Protein AF-A0A450VJU2-F1 (afdb_monomer_lite)

Radius of gyration: 17.43 Å; chains: 1; bounding box: 32×42×38 Å

Structure (mmCIF, N/CA/C/O backbone):
data_AF-A0A450VJU2-F1
#
_entry.id   AF-A0A450VJU2-F1
#
loop_
_atom_site.group_PDB
_atom_site.id
_atom_site.type_symbol
_atom_site.label_atom_id
_atom_site.label_alt_id
_atom_site.label_comp_id
_atom_site.label_asym_id
_atom_site.label_entity_id
_atom_site.label_seq_id
_atom_site.pdbx_PDB_ins_code
_atom_site.Cartn_x
_atom_site.Cartn_y
_atom_site.Cartn_z
_atom_site.occupancy
_atom_site.B_iso_or_equiv
_atom_site.auth_seq_id
_atom_site.auth_comp_id
_atom_site.auth_asym_id
_atom_site.auth_atom_id
_atom_site.pdbx_PDB_model_num
ATOM 1 N N . MET A 1 1 ? 7.349 19.548 -2.531 1.00 88.38 1 MET A N 1
ATOM 2 C CA . MET A 1 1 ? 6.795 18.227 -2.135 1.00 88.38 1 MET A CA 1
ATOM 3 C C . MET A 1 1 ? 5.469 17.857 -2.795 1.00 88.38 1 MET A C 1
ATOM 5 O O . MET A 1 1 ? 5.387 16.745 -3.297 1.00 88.38 1 MET A O 1
ATOM 9 N N . ARG A 1 2 ? 4.458 18.739 -2.876 1.00 94.44 2 ARG A N 1
ATOM 10 C CA . ARG A 1 2 ? 3.164 18.427 -3.534 1.00 94.44 2 ARG A CA 1
ATOM 11 C C . ARG A 1 2 ? 3.304 17.849 -4.953 1.00 94.44 2 ARG A C 1
ATOM 13 O O . ARG A 1 2 ? 2.667 16.855 -5.266 1.00 94.44 2 ARG A O 1
ATOM 20 N N . GLN A 1 3 ? 4.183 18.421 -5.779 1.00 96.69 3 GLN A N 1
ATOM 21 C CA . GLN A 1 3 ? 4.440 17.933 -7.141 1.00 96.69 3 GLN A CA 1
ATOM 22 C C . GLN A 1 3 ? 4.974 16.490 -7.187 1.00 96.69 3 GLN A C 1
ATOM 24 O O . GLN A 1 3 ? 4.596 15.741 -8.077 1.00 96.69 3 GLN A O 1
ATOM 29 N N . VAL A 1 4 ? 5.793 16.076 -6.210 1.00 96.44 4 VAL A N 1
ATOM 30 C CA . VAL A 1 4 ? 6.299 14.695 -6.108 1.00 96.44 4 VAL A CA 1
ATOM 31 C C . VAL A 1 4 ? 5.159 13.730 -5.779 1.00 96.44 4 VAL A C 1
ATOM 33 O O . VAL A 1 4 ? 5.033 12.697 -6.424 1.00 96.44 4 VAL A O 1
ATOM 36 N N . ILE A 1 5 ? 4.285 14.085 -4.832 1.00 95.50 5 ILE A N 1
ATOM 37 C CA . ILE A 1 5 ? 3.113 13.265 -4.479 1.00 95.50 5 ILE A CA 1
ATOM 38 C C . ILE A 1 5 ? 2.156 13.138 -5.672 1.00 95.50 5 ILE A C 1
ATOM 40 O O . ILE A 1 5 ? 1.679 12.041 -5.963 1.00 95.50 5 ILE A O 1
ATOM 44 N N . ASN A 1 6 ? 1.910 14.238 -6.389 1.00 97.25 6 ASN A N 1
ATOM 45 C CA . ASN A 1 6 ? 1.081 14.225 -7.594 1.00 97.25 6 ASN A CA 1
ATOM 46 C C . ASN A 1 6 ? 1.689 13.325 -8.680 1.00 97.25 6 ASN A C 1
ATOM 48 O O . ASN A 1 6 ? 0.970 12.523 -9.264 1.00 97.25 6 ASN A O 1
ATOM 52 N N . ALA A 1 7 ? 3.004 13.413 -8.909 1.00 97.81 7 ALA A N 1
ATOM 53 C CA . ALA A 1 7 ? 3.704 12.575 -9.881 1.00 97.81 7 ALA A CA 1
ATOM 54 C C . ALA A 1 7 ? 3.630 11.082 -9.516 1.00 97.81 7 ALA A C 1
ATOM 56 O O . ALA A 1 7 ? 3.345 10.249 -10.371 1.00 97.81 7 ALA A O 1
ATOM 57 N N . ILE A 1 8 ? 3.817 10.737 -8.237 1.00 96.94 8 ILE A N 1
ATOM 58 C CA . ILE A 1 8 ? 3.656 9.358 -7.751 1.00 96.94 8 ILE A CA 1
ATOM 59 C C . ILE A 1 8 ? 2.218 8.882 -7.979 1.00 96.94 8 ILE A C 1
ATOM 61 O O . ILE A 1 8 ? 2.008 7.799 -8.515 1.00 96.94 8 ILE A O 1
ATOM 65 N N . SER A 1 9 ? 1.226 9.705 -7.634 1.00 96.00 9 SER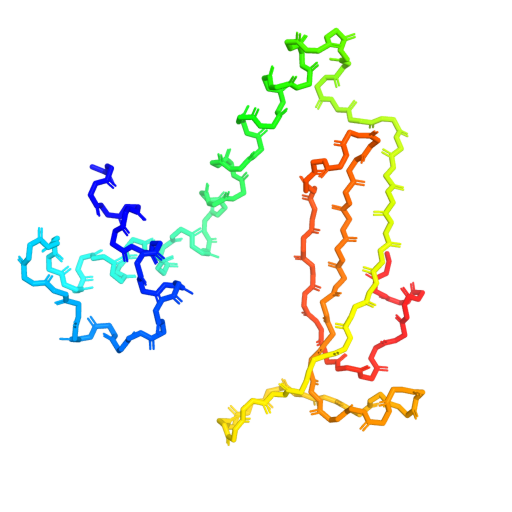 A N 1
ATOM 66 C CA . SER A 1 9 ? -0.192 9.378 -7.837 1.00 96.00 9 SER A CA 1
ATOM 67 C C . SER A 1 9 ? -0.527 9.182 -9.317 1.00 96.00 9 SER A C 1
ATOM 69 O O . SER A 1 9 ? -1.280 8.272 -9.656 1.00 96.00 9 SER A O 1
ATOM 71 N N . TYR A 1 10 ? 0.071 9.985 -10.203 1.00 97.44 10 TYR A N 1
ATOM 72 C CA . TYR A 1 10 ? -0.066 9.839 -11.650 1.00 97.44 10 TYR A CA 1
ATOM 73 C C . TYR A 1 10 ? 0.453 8.476 -12.118 1.00 97.44 10 TYR A C 1
ATOM 75 O O . TYR A 1 10 ? -0.290 7.740 -12.761 1.00 97.44 10 TYR A O 1
ATOM 83 N N . VAL A 1 11 ? 1.680 8.100 -11.736 1.00 97.06 11 VAL A N 1
ATOM 84 C CA . VAL A 1 11 ? 2.277 6.798 -12.095 1.00 97.06 11 VAL A CA 1
ATOM 85 C C . VAL A 1 11 ? 1.439 5.636 -11.560 1.00 97.06 11 VAL A C 1
ATOM 87 O O . VAL A 1 11 ? 1.166 4.689 -12.291 1.00 97.06 11 VAL A O 1
ATOM 90 N N . LEU A 1 12 ? 0.988 5.708 -10.303 1.00 94.06 12 LEU A N 1
ATOM 91 C CA . LEU A 1 12 ? 0.188 4.648 -9.678 1.00 94.06 12 LEU A CA 1
ATOM 92 C C . LEU A 1 12 ? -1.212 4.498 -10.293 1.00 94.06 12 LEU A C 1
ATOM 94 O O . LEU A 1 12 ? -1.780 3.411 -10.235 1.00 94.06 12 LEU A O 1
ATOM 98 N N . THR A 1 13 ? -1.760 5.566 -10.876 1.00 95.38 13 THR A N 1
ATOM 99 C CA . THR A 1 13 ? -3.091 5.556 -11.504 1.00 95.38 13 THR A CA 1
ATOM 100 C C . THR A 1 13 ? -3.022 5.121 -12.966 1.00 95.38 13 THR A C 1
ATOM 102 O O . THR A 1 13 ? -3.851 4.334 -13.411 1.00 95.38 13 THR A O 1
ATOM 105 N N . THR A 1 14 ? -2.043 5.622 -13.725 1.00 95.88 14 THR A N 1
ATOM 106 C CA . THR A 1 14 ? -1.920 5.346 -15.167 1.00 95.88 14 THR A CA 1
ATOM 107 C C . THR A 1 14 ? -1.138 4.071 -15.464 1.00 95.88 14 THR A C 1
ATOM 109 O O . THR A 1 14 ? -1.289 3.494 -16.537 1.00 95.88 14 THR A O 1
ATOM 112 N N . GLY A 1 15 ? -0.278 3.636 -14.540 1.00 93.12 15 GLY A N 1
ATOM 113 C CA . GLY A 1 15 ? 0.640 2.522 -14.758 1.00 93.12 15 GLY A CA 1
ATOM 114 C C . GLY A 1 15 ? 1.760 2.828 -15.757 1.00 93.12 15 GLY A C 1
ATOM 115 O O . GLY A 1 15 ? 2.403 1.892 -16.236 1.00 93.12 15 GLY A O 1
ATOM 116 N N . CYS A 1 16 ? 2.005 4.101 -16.098 1.00 94.94 16 CYS A N 1
ATOM 117 C CA . CYS A 1 16 ? 3.082 4.461 -17.017 1.00 94.94 16 CYS A CA 1
ATOM 118 C C . CYS A 1 16 ? 4.456 4.064 -16.451 1.00 94.94 16 CYS A C 1
ATOM 120 O O . CYS A 1 16 ? 4.675 4.034 -15.237 1.00 94.94 16 CYS A O 1
ATOM 122 N N . GLN A 1 17 ? 5.425 3.791 -17.326 1.00 95.81 17 GLN A N 1
ATOM 123 C CA . GLN A 1 17 ? 6.791 3.536 -16.872 1.00 95.81 17 GLN A CA 1
ATOM 124 C C . GLN A 1 17 ? 7.363 4.793 -16.203 1.00 95.81 17 GLN A C 1
ATOM 126 O O . GLN A 1 17 ? 7.126 5.904 -16.669 1.00 95.81 17 GLN A O 1
ATOM 131 N N . TRP A 1 18 ? 8.187 4.637 -15.162 1.00 96.19 18 TRP A N 1
ATOM 132 C CA . TRP A 1 18 ? 8.792 5.776 -14.453 1.00 96.19 18 TRP A CA 1
ATOM 133 C C 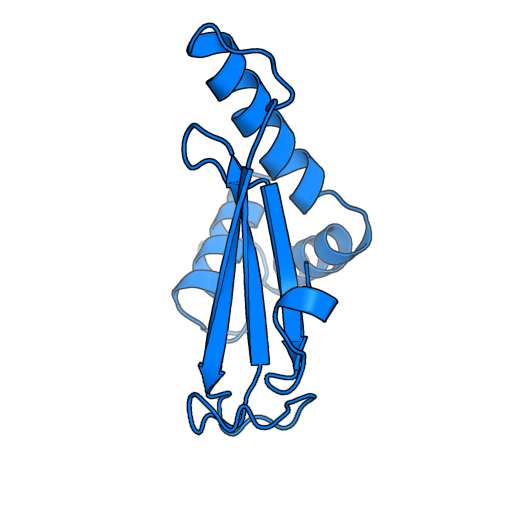. TRP A 1 18 ? 9.514 6.751 -15.390 1.00 96.19 18 TRP A C 1
ATOM 135 O O . TRP A 1 18 ? 9.360 7.959 -15.265 1.00 96.19 18 TRP A O 1
ATOM 145 N N . ARG A 1 19 ? 10.254 6.235 -16.378 1.00 97.06 19 ARG A N 1
ATOM 146 C CA . ARG A 1 19 ? 10.980 7.050 -17.369 1.00 97.06 19 ARG A CA 1
ATOM 147 C C . ARG A 1 19 ? 10.071 7.758 -18.380 1.00 97.06 1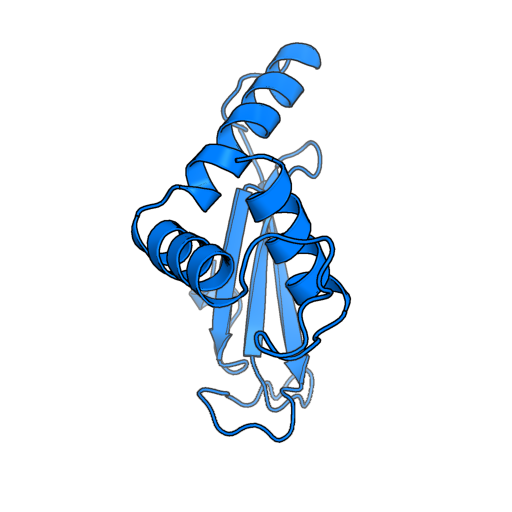9 ARG A C 1
ATOM 149 O O . ARG A 1 19 ? 10.546 8.636 -19.089 1.00 97.06 19 ARG A O 1
ATOM 156 N N . GLN A 1 20 ? 8.799 7.372 -18.448 1.00 97.25 20 GLN A N 1
ATOM 157 C CA . GLN A 1 20 ? 7.771 7.998 -19.282 1.00 97.25 20 GLN A CA 1
ATOM 158 C C . GLN A 1 20 ? 6.937 9.027 -18.510 1.00 97.25 20 GLN A C 1
ATOM 160 O O . GLN A 1 20 ? 5.928 9.498 -19.028 1.00 97.25 20 GLN A O 1
ATOM 165 N N . LEU A 1 21 ? 7.335 9.378 -17.282 1.00 97.69 21 LEU A N 1
ATOM 166 C CA . LEU A 1 21 ? 6.682 10.441 -16.531 1.00 97.69 21 LEU A CA 1
ATOM 167 C C . LEU A 1 21 ? 6.663 11.742 -17.367 1.00 97.69 21 LEU A C 1
ATOM 169 O O . LEU A 1 21 ? 7.717 12.131 -17.884 1.00 97.69 21 LEU A O 1
ATOM 173 N N . PRO A 1 22 ? 5.502 12.412 -17.503 1.00 97.50 22 PRO A N 1
ATOM 174 C CA . PRO A 1 22 ? 5.395 13.652 -18.262 1.00 97.50 22 PRO A CA 1
ATOM 175 C C . PRO A 1 22 ? 6.353 14.747 -17.775 1.00 97.50 22 PRO A C 1
ATOM 177 O O . PRO A 1 22 ? 6.685 14.826 -16.589 1.00 97.50 22 PRO A O 1
ATOM 180 N N . ARG A 1 23 ? 6.809 15.600 -18.700 1.00 95.56 23 ARG A N 1
ATOM 181 C CA . ARG A 1 23 ? 7.874 16.590 -18.447 1.00 95.56 23 ARG A CA 1
ATOM 182 C C . ARG A 1 23 ? 7.434 17.740 -17.537 1.00 95.56 23 ARG A C 1
ATOM 184 O O . ARG A 1 23 ? 8.289 18.437 -17.004 1.00 95.56 23 ARG A O 1
ATOM 191 N N . GLU A 1 24 ? 6.131 17.938 -17.353 1.00 96.50 24 GLU A N 1
ATOM 192 C CA . GLU A 1 24 ? 5.557 18.894 -16.401 1.00 96.50 24 GLU A CA 1
ATOM 193 C C . GLU A 1 24 ? 5.743 18.477 -14.933 1.00 96.50 24 GLU A C 1
ATOM 195 O O . GLU A 1 24 ? 5.603 19.303 -14.026 1.00 96.50 24 GLU A O 1
ATOM 200 N N . PHE A 1 25 ? 6.069 17.208 -14.678 1.00 97.38 25 PHE A N 1
ATOM 201 C CA . PHE A 1 25 ? 6.419 16.728 -13.349 1.00 97.38 25 PHE A CA 1
ATOM 202 C C . PHE A 1 25 ? 7.923 16.870 -13.069 1.00 97.38 25 PHE A C 1
ATOM 204 O O . PHE A 1 25 ? 8.733 16.988 -13.989 1.00 97.38 25 PHE A O 1
ATOM 211 N N . PRO A 1 26 ? 8.333 16.821 -11.785 1.00 97.81 26 PRO A N 1
ATOM 212 C CA . PRO A 1 26 ? 9.746 16.743 -11.434 1.00 97.81 26 PRO A CA 1
ATOM 213 C C . PRO A 1 26 ? 10.444 15.547 -12.110 1.00 97.81 26 PRO A C 1
ATOM 215 O O . PRO A 1 26 ? 9.779 14.557 -12.427 1.00 97.81 26 PRO A O 1
ATOM 218 N N . PRO A 1 27 ? 11.783 15.578 -12.266 1.00 97.56 27 PRO A N 1
ATOM 219 C CA . PRO A 1 27 ? 12.528 14.499 -12.907 1.00 97.56 27 PRO A CA 1
ATOM 220 C C . PRO A 1 27 ? 12.190 13.127 -12.321 1.00 97.56 27 PRO A C 1
ATOM 222 O O . PRO A 1 27 ? 12.180 12.953 -11.098 1.00 97.56 27 PRO A O 1
ATOM 225 N N . TRP A 1 28 ? 11.960 12.138 -13.191 1.00 97.94 28 TRP A N 1
ATOM 226 C CA . TRP A 1 28 ? 11.515 10.804 -12.777 1.00 97.94 28 TRP A CA 1
ATOM 227 C C . TRP A 1 28 ? 12.424 10.169 -11.719 1.00 97.94 28 TRP A C 1
ATOM 229 O O . TRP A 1 28 ? 11.938 9.472 -10.834 1.00 97.94 28 TRP A O 1
ATOM 239 N N . SER A 1 29 ? 13.734 10.431 -11.778 1.00 97.75 29 SER A N 1
ATOM 240 C CA . SER A 1 29 ? 14.722 9.912 -10.830 1.00 97.75 29 SER A CA 1
ATOM 241 C C . SER A 1 29 ? 14.494 10.443 -9.416 1.00 97.75 29 SER A C 1
ATOM 243 O O . SER A 1 29 ? 14.554 9.677 -8.457 1.00 97.75 29 SER A O 1
ATOM 245 N N . ALA A 1 30 ? 14.162 11.729 -9.280 1.00 97.62 30 ALA A N 1
ATOM 246 C CA . ALA A 1 30 ? 13.831 12.342 -8.000 1.00 97.62 30 ALA A CA 1
ATOM 247 C C . ALA A 1 30 ? 12.488 11.826 -7.469 1.00 97.62 30 ALA A C 1
ATOM 249 O O . ALA A 1 30 ? 12.374 11.489 -6.290 1.00 97.62 30 ALA A O 1
ATOM 250 N N . VAL A 1 31 ? 11.476 11.713 -8.336 1.00 97.81 31 VAL A N 1
ATOM 251 C CA . VAL A 1 31 ? 10.161 11.171 -7.954 1.00 97.81 31 VAL A CA 1
ATOM 252 C C . VAL A 1 31 ? 10.293 9.724 -7.475 1.00 97.81 31 VAL A C 1
ATOM 254 O O . VAL A 1 31 ? 9.792 9.382 -6.402 1.00 97.81 31 VAL A O 1
ATOM 257 N N . TYR A 1 32 ? 11.024 8.896 -8.222 1.00 97.38 32 TYR A N 1
ATOM 258 C CA . TYR A 1 32 ? 11.296 7.508 -7.863 1.00 97.38 32 TYR A CA 1
ATOM 259 C C . TYR A 1 32 ? 12.108 7.394 -6.568 1.00 97.38 32 TYR A C 1
ATOM 261 O O . TYR A 1 32 ? 11.785 6.561 -5.724 1.00 97.38 32 TYR A O 1
ATOM 269 N N . TYR A 1 33 ? 13.117 8.252 -6.370 1.00 97.44 33 TYR A N 1
ATOM 270 C CA . TYR A 1 33 ? 13.893 8.304 -5.128 1.00 97.44 33 TYR A CA 1
ATOM 271 C C . TYR A 1 33 ? 12.987 8.494 -3.907 1.00 97.44 33 TYR A C 1
ATOM 273 O O . TYR A 1 33 ? 13.072 7.720 -2.952 1.00 97.44 33 TYR A O 1
ATOM 281 N N . TYR A 1 34 ? 12.086 9.481 -3.948 1.00 96.81 34 TYR A N 1
ATOM 282 C CA . TYR A 1 34 ? 11.157 9.722 -2.843 1.00 96.81 34 TYR A CA 1
ATOM 283 C C . TYR A 1 34 ? 10.160 8.583 -2.673 1.00 96.81 34 TYR A C 1
ATOM 285 O O . TYR A 1 34 ? 9.952 8.149 -1.544 1.00 96.81 34 TYR A O 1
ATOM 293 N N . PHE A 1 35 ? 9.593 8.060 -3.764 1.00 96.12 35 PHE A N 1
ATOM 294 C CA . PHE A 1 35 ? 8.710 6.895 -3.704 1.00 96.12 35 PHE A CA 1
ATOM 295 C C . PHE A 1 35 ? 9.385 5.728 -2.975 1.00 96.12 35 PHE A C 1
ATOM 297 O O . PHE A 1 35 ? 8.856 5.234 -1.982 1.00 96.12 35 PHE A O 1
ATOM 304 N N . TYR A 1 36 ? 10.586 5.348 -3.415 1.00 95.88 36 TYR A N 1
ATOM 305 C CA . TYR A 1 36 ? 11.340 4.236 -2.849 1.00 95.88 36 TYR A CA 1
ATOM 306 C C . TYR A 1 36 ? 11.719 4.469 -1.382 1.00 95.88 36 TYR A C 1
ATOM 308 O O . TYR A 1 36 ? 11.543 3.576 -0.552 1.00 95.88 36 TYR A O 1
ATOM 316 N N . LYS A 1 37 ? 12.201 5.671 -1.046 1.00 96.56 37 LYS A N 1
ATOM 317 C CA . LYS A 1 37 ? 12.537 6.050 0.332 1.00 96.56 37 LYS A CA 1
ATOM 318 C C . LYS A 1 37 ? 11.311 5.951 1.247 1.00 96.56 37 LYS A C 1
ATOM 320 O O . LYS A 1 37 ? 11.355 5.262 2.265 1.00 96.56 37 LYS A O 1
ATOM 325 N N . TRP A 1 38 ? 10.200 6.561 0.844 1.00 95.94 38 TRP A N 1
ATOM 326 C CA . TRP A 1 38 ? 8.970 6.617 1.636 1.00 95.94 38 TRP A CA 1
ATOM 327 C C . TRP A 1 38 ? 8.264 5.274 1.787 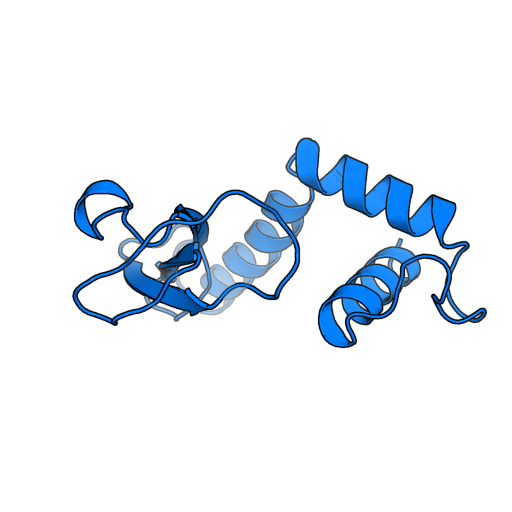1.00 95.94 38 TRP A C 1
ATOM 329 O O . TRP A 1 38 ? 7.591 5.033 2.790 1.00 95.94 38 TRP A O 1
ATOM 339 N N . SER A 1 39 ? 8.440 4.373 0.820 1.00 93.06 39 SER A N 1
ATOM 340 C CA . SER A 1 39 ? 7.986 2.982 0.915 1.00 93.06 39 SER A CA 1
ATOM 341 C C . SER A 1 39 ? 8.714 2.178 1.992 1.00 93.06 39 SER A C 1
ATOM 343 O O . SER A 1 39 ? 8.227 1.112 2.357 1.00 93.06 39 SER A O 1
ATOM 345 N N . ARG A 1 40 ? 9.849 2.663 2.513 1.00 94.62 40 ARG A N 1
ATOM 346 C CA . ARG A 1 40 ? 10.684 1.934 3.481 1.00 94.62 40 ARG A CA 1
ATOM 347 C C . ARG A 1 40 ? 10.800 2.600 4.849 1.00 94.62 40 ARG A C 1
ATOM 349 O O . ARG A 1 40 ? 11.156 1.916 5.800 1.00 94.62 40 ARG A O 1
ATOM 356 N N . ASP A 1 41 ? 10.516 3.895 4.958 1.00 95.38 41 ASP A N 1
ATOM 357 C CA . ASP A 1 41 ? 10.699 4.664 6.200 1.00 95.38 41 ASP A CA 1
ATOM 358 C C . ASP A 1 41 ? 9.390 4.957 6.963 1.00 95.38 41 ASP A C 1
ATOM 360 O O . ASP A 1 41 ? 9.404 5.613 8.002 1.00 95.38 41 ASP A O 1
ATOM 364 N N . GLY A 1 42 ? 8.249 4.470 6.462 1.00 92.44 42 GLY A N 1
ATOM 365 C CA . GLY A 1 42 ? 6.939 4.661 7.091 1.00 92.44 42 GLY A CA 1
ATOM 366 C C . GLY A 1 42 ? 6.258 5.997 6.766 1.00 92.44 42 GLY A C 1
ATOM 367 O O . GLY A 1 42 ? 5.147 6.240 7.244 1.00 92.44 42 GLY A O 1
ATOM 368 N N . THR A 1 43 ? 6.848 6.843 5.913 1.00 94.75 43 THR A N 1
ATOM 369 C CA . THR A 1 43 ? 6.262 8.137 5.516 1.00 94.75 43 THR A CA 1
ATOM 370 C C . THR A 1 43 ? 4.853 7.984 4.945 1.00 94.75 43 THR A C 1
ATOM 372 O O . THR A 1 43 ? 3.961 8.742 5.327 1.00 94.75 43 THR A O 1
ATOM 375 N N . TRP A 1 44 ? 4.603 6.984 4.089 1.00 91.81 44 TRP A N 1
ATOM 376 C CA . TRP A 1 44 ? 3.259 6.743 3.543 1.00 91.81 44 TRP A CA 1
ATOM 377 C C . TRP A 1 44 ? 2.226 6.436 4.623 1.00 91.81 44 TRP A C 1
ATOM 379 O O . TRP A 1 44 ? 1.116 6.966 4.579 1.00 91.81 44 TRP A O 1
ATOM 389 N N . LYS A 1 45 ? 2.606 5.625 5.616 1.00 91.56 45 LYS A N 1
ATOM 390 C CA . LYS A 1 45 ? 1.739 5.289 6.746 1.00 91.56 45 LYS A CA 1
ATOM 391 C C . LYS A 1 45 ? 1.372 6.550 7.526 1.00 91.56 45 LYS A C 1
ATOM 393 O O . LYS A 1 45 ? 0.196 6.792 7.774 1.00 91.56 45 LYS A O 1
ATOM 398 N N . ASN A 1 46 ? 2.357 7.389 7.842 1.00 92.31 46 ASN A N 1
ATOM 399 C CA . ASN A 1 46 ? 2.132 8.635 8.579 1.00 92.31 46 ASN A CA 1
ATOM 400 C C . ASN A 1 46 ? 1.275 9.635 7.787 1.00 92.31 46 ASN A C 1
ATOM 402 O O . ASN A 1 46 ? 0.365 10.250 8.347 1.00 92.31 46 ASN A O 1
ATOM 406 N N . LEU A 1 47 ? 1.531 9.767 6.480 1.00 91.44 47 LEU A N 1
ATOM 407 C CA . LEU A 1 47 ? 0.764 10.635 5.584 1.00 91.44 47 LEU A CA 1
ATOM 408 C C . LEU A 1 47 ? -0.709 10.218 5.503 1.00 91.44 47 LEU A C 1
ATOM 410 O O . LEU A 1 47 ? -1.577 11.077 5.379 1.00 91.44 47 LEU A O 1
ATOM 414 N N . HIS A 1 48 ? -0.986 8.920 5.581 1.00 92.19 48 HIS A N 1
ATOM 415 C CA . HIS A 1 48 ? -2.336 8.371 5.579 1.00 92.19 48 HIS A CA 1
ATOM 416 C C . HIS A 1 48 ? -3.025 8.461 6.955 1.00 92.19 48 HIS A C 1
ATOM 418 O O . HIS A 1 48 ? -4.193 8.844 7.047 1.00 92.19 48 HIS A O 1
ATOM 424 N N . ASP A 1 49 ? -2.309 8.146 8.037 1.00 94.00 49 ASP A N 1
ATOM 425 C CA . ASP A 1 49 ? -2.879 8.077 9.386 1.00 94.00 49 ASP A CA 1
ATOM 426 C C . ASP A 1 49 ? -3.322 9.443 9.922 1.00 94.00 49 ASP A C 1
ATOM 428 O O . ASP A 1 49 ? -4.334 9.528 10.621 1.00 94.00 49 ASP A O 1
ATOM 432 N N . LEU A 1 50 ? -2.601 10.515 9.582 1.00 94.50 50 LEU A N 1
ATOM 433 C CA . LEU A 1 50 ? -2.870 11.851 10.117 1.00 94.50 50 LEU A CA 1
ATOM 434 C C . LEU A 1 50 ? -4.186 12.476 9.594 1.00 94.50 50 LEU A C 1
ATOM 436 O O . LEU A 1 50 ? -4.979 12.957 10.404 1.00 94.50 50 LEU A O 1
ATOM 440 N N . PRO A 1 51 ? -4.487 12.502 8.281 1.00 94.25 51 PRO A N 1
ATOM 441 C CA . PRO A 1 51 ? -5.789 12.963 7.800 1.00 94.25 51 PRO A CA 1
ATOM 442 C C . PRO A 1 51 ? -6.935 12.082 8.296 1.00 94.25 51 PRO A C 1
ATOM 444 O O . PRO A 1 51 ? -8.007 12.597 8.616 1.00 94.25 51 PRO A O 1
ATOM 447 N N . ARG A 1 52 ? -6.706 10.768 8.403 1.00 95.44 52 ARG A N 1
ATOM 448 C CA . ARG A 1 52 ? -7.691 9.820 8.926 1.00 95.44 52 ARG A CA 1
ATOM 449 C C . ARG A 1 52 ? -8.065 10.136 10.372 1.00 95.44 52 ARG A C 1
ATOM 451 O O . ARG A 1 52 ? -9.255 10.232 10.666 1.00 95.44 52 ARG A O 1
ATOM 458 N N . SER A 1 53 ? -7.088 10.335 11.261 1.00 95.81 53 SER A N 1
ATOM 459 C CA . SER A 1 53 ? -7.362 10.679 12.664 1.00 95.81 53 SER A CA 1
ATOM 460 C C . SER A 1 53 ? -8.148 11.985 12.783 1.00 95.81 53 SER A C 1
ATOM 462 O O . SER A 1 53 ? -9.184 12.011 13.446 1.00 95.81 53 SER A O 1
ATOM 464 N N . ARG A 1 54 ? -7.739 13.026 12.047 1.00 96.50 54 ARG A N 1
ATOM 465 C CA . ARG A 1 54 ? -8.437 14.322 12.013 1.00 96.50 54 ARG A CA 1
ATOM 466 C C . ARG A 1 54 ? -9.864 14.211 11.487 1.00 96.50 54 ARG A C 1
ATOM 468 O O . ARG A 1 54 ? -10.764 14.876 11.993 1.00 96.50 54 ARG A O 1
ATOM 475 N N . LEU A 1 55 ? -10.090 13.387 10.463 1.00 96.81 55 LEU A N 1
ATOM 476 C CA . LEU A 1 55 ? -11.429 13.165 9.921 1.00 96.81 55 LEU A CA 1
ATOM 477 C C . LEU A 1 55 ? -12.338 12.477 10.947 1.00 96.81 55 LEU A C 1
ATOM 479 O O . LEU A 1 55 ? -13.506 12.850 11.056 1.00 96.81 55 LEU A O 1
ATOM 483 N N . ARG A 1 56 ? -11.811 11.519 11.720 1.00 96.75 56 ARG A N 1
ATOM 484 C CA . ARG A 1 56 ? -12.557 10.883 12.817 1.00 96.75 56 ARG A CA 1
ATOM 485 C C . ARG A 1 56 ? -12.919 11.886 13.907 1.00 96.75 56 ARG A C 1
ATOM 487 O O . ARG A 1 56 ? -14.090 11.975 14.272 1.00 96.75 56 ARG A O 1
ATOM 494 N N . GLU A 1 57 ? -11.954 12.683 14.355 1.00 97.12 57 GLU A N 1
ATOM 495 C CA . GLU A 1 57 ? -12.173 13.727 15.366 1.00 97.12 57 GLU A CA 1
ATOM 496 C C . GLU A 1 57 ? -13.212 14.752 14.893 1.00 97.12 57 GLU A C 1
ATOM 498 O O . GLU A 1 57 ? -14.167 15.044 15.611 1.00 97.12 57 GLU A O 1
ATOM 503 N N . LYS A 1 58 ? -13.124 15.207 13.634 1.00 97.50 58 LYS A N 1
ATOM 504 C CA . LYS A 1 58 ? -14.117 16.105 13.014 1.00 97.50 58 LYS A CA 1
ATOM 505 C C . LYS A 1 58 ? -15.529 15.505 12.970 1.00 97.50 58 LYS A C 1
ATOM 507 O O . LYS A 1 58 ? -16.509 16.242 12.911 1.00 97.50 58 LYS A O 1
ATOM 512 N N . LYS A 1 59 ? -15.651 14.178 12.975 1.00 96.69 59 LYS A N 1
ATOM 513 C CA . LYS A 1 59 ? -16.929 13.451 13.024 1.00 96.69 59 LYS A CA 1
ATOM 514 C C . LYS A 1 59 ? -17.349 13.080 14.453 1.00 96.69 59 LYS A C 1
ATOM 516 O O . LYS A 1 59 ? -18.246 12.256 14.613 1.00 96.69 59 LYS A O 1
ATOM 521 N N . GLY A 1 60 ? -16.715 13.661 15.475 1.00 96.62 60 GLY A N 1
ATOM 522 C CA . GLY A 1 60 ? -17.034 13.422 16.886 1.00 96.62 60 GLY A CA 1
ATOM 523 C C . GLY A 1 60 ? -16.635 12.029 17.379 1.00 96.62 60 GLY A C 1
ATOM 524 O O . GLY A 1 60 ? -17.189 11.534 18.355 1.00 96.62 60 GLY A O 1
ATOM 525 N N . ARG A 1 61 ? -15.711 11.356 16.685 1.00 96.00 61 ARG A N 1
ATOM 526 C CA . ARG A 1 61 ? -15.227 10.014 17.031 1.00 96.00 61 ARG A CA 1
ATOM 527 C C . ARG A 1 61 ? -13.814 10.104 17.600 1.00 96.00 61 ARG A C 1
ATOM 529 O O . ARG A 1 61 ? -13.030 10.963 17.211 1.00 96.00 61 ARG A O 1
ATOM 536 N N . HIS A 1 62 ? -13.453 9.148 18.452 1.00 95.88 62 HIS A N 1
ATOM 537 C CA . HIS A 1 62 ? -12.073 9.000 18.906 1.00 95.88 62 HIS A CA 1
ATOM 538 C C . HIS A 1 62 ? -11.124 8.711 17.723 1.00 95.88 62 HIS A C 1
ATOM 540 O O . HIS A 1 62 ? -11.476 7.967 16.795 1.00 95.88 62 HIS A O 1
ATOM 546 N N . LYS A 1 63 ? -9.909 9.280 17.769 1.00 94.81 63 LYS A N 1
ATOM 547 C CA . LYS A 1 63 ? -8.881 9.163 16.714 1.00 94.81 63 LYS A CA 1
ATOM 548 C C . LYS A 1 63 ? -8.480 7.720 16.399 1.00 94.81 63 LYS A C 1
ATOM 550 O O . LYS A 1 63 ? -8.153 7.399 15.256 1.00 94.81 63 LYS A O 1
ATOM 555 N N . HIS A 1 64 ? -8.528 6.849 17.406 1.00 92.75 64 HIS A N 1
ATOM 556 C CA . HIS A 1 64 ? -8.349 5.409 17.255 1.00 92.75 64 HIS A CA 1
ATOM 557 C C . HIS A 1 64 ? -9.728 4.739 17.216 1.00 92.75 64 HIS A C 1
ATOM 559 O O . HIS A 1 64 ? -10.535 4.997 18.116 1.00 92.75 64 HIS A O 1
ATOM 565 N N . PRO A 1 65 ? -10.029 3.935 16.183 1.00 93.69 65 PRO A N 1
ATOM 566 C CA . PRO A 1 65 ? -11.307 3.247 16.078 1.00 93.69 65 PRO A CA 1
ATOM 567 C C . PRO A 1 65 ? -11.419 2.129 17.119 1.00 93.69 65 PRO A C 1
ATOM 569 O O . PRO A 1 65 ? -10.422 1.531 17.507 1.00 93.69 65 PRO A O 1
ATOM 572 N N . THR A 1 66 ? -12.645 1.849 17.554 1.00 91.31 66 THR A N 1
ATOM 573 C CA . THR A 1 66 ? -12.961 0.782 18.518 1.00 91.31 66 THR A CA 1
ATOM 574 C C . THR A 1 66 ? -13.166 -0.580 17.861 1.00 91.31 66 THR A C 1
ATOM 576 O O . THR A 1 66 ? -13.039 -1.602 18.520 1.00 91.31 66 THR A O 1
ATOM 579 N N . ALA A 1 67 ? -13.501 -0.591 16.571 1.00 93.81 67 ALA A N 1
ATOM 580 C CA . ALA A 1 67 ? -13.730 -1.786 15.774 1.00 93.81 67 ALA A CA 1
ATOM 581 C C . ALA A 1 67 ? -13.344 -1.521 14.313 1.00 93.81 67 ALA A C 1
ATOM 583 O O . ALA A 1 67 ? -13.284 -0.362 13.876 1.00 93.81 67 ALA A O 1
ATOM 584 N N . GLY A 1 68 ? -13.118 -2.597 13.564 1.00 93.94 68 GLY A N 1
ATOM 585 C CA . GLY A 1 68 ? -12.867 -2.556 12.130 1.00 93.94 68 GLY A CA 1
ATOM 586 C C . GLY A 1 68 ? -13.465 -3.759 11.410 1.00 93.94 68 GLY A C 1
ATOM 587 O O . GLY A 1 68 ? -13.750 -4.784 12.028 1.00 93.94 68 GLY A O 1
ATOM 588 N N . CYS A 1 69 ? -13.670 -3.608 10.107 1.00 95.06 69 CYS A N 1
ATOM 589 C CA . CYS A 1 69 ? -14.121 -4.663 9.210 1.00 95.06 69 CYS A CA 1
ATOM 590 C C . CYS A 1 69 ? -12.934 -5.112 8.358 1.00 95.06 69 CYS A C 1
ATOM 592 O O . CYS A 1 69 ? -12.301 -4.279 7.701 1.00 95.06 69 CYS A O 1
ATOM 594 N N . LEU A 1 70 ? -12.637 -6.410 8.389 1.00 94.12 70 LEU A N 1
ATOM 595 C CA . LEU A 1 70 ? -11.585 -7.029 7.594 1.00 94.12 70 LEU A CA 1
ATOM 596 C C . LEU A 1 70 ? -12.215 -7.856 6.481 1.00 94.12 70 LEU A C 1
ATOM 598 O O . LEU A 1 70 ? -13.105 -8.662 6.740 1.00 94.12 70 LEU A O 1
ATOM 602 N N . ASP A 1 71 ? -11.726 -7.664 5.264 1.00 92.75 71 ASP A N 1
ATOM 603 C CA . ASP A 1 71 ? -12.060 -8.519 4.131 1.00 92.75 71 ASP A CA 1
ATOM 604 C C . ASP A 1 71 ? -10.826 -8.766 3.260 1.00 92.75 71 ASP A C 1
ATOM 606 O O . ASP A 1 71 ? -9.852 -7.999 3.283 1.00 92.75 71 ASP A O 1
ATOM 610 N N . SER A 1 72 ? -10.862 -9.847 2.485 1.00 92.69 72 SER A N 1
ATOM 611 C CA . SER A 1 72 ? -9.771 -10.246 1.611 1.00 92.69 72 SER A CA 1
ATOM 612 C C . SER A 1 72 ? -10.212 -10.421 0.157 1.00 92.69 72 SER A C 1
ATOM 614 O O . SER A 1 72 ? -11.245 -11.009 -0.185 1.00 92.69 72 SER A O 1
ATOM 616 N N . GLN A 1 73 ? -9.353 -9.986 -0.763 1.00 93.62 73 GLN A N 1
ATOM 617 C CA . GLN A 1 73 ? -9.567 -10.195 -2.188 1.00 93.62 73 GLN A CA 1
ATOM 618 C C . GLN A 1 73 ? -8.347 -10.800 -2.866 1.00 93.62 73 GLN A C 1
ATOM 620 O O . GLN A 1 73 ? -7.266 -10.215 -2.873 1.00 93.62 73 GLN A O 1
ATOM 625 N N . SER A 1 74 ? -8.550 -11.942 -3.520 1.00 94.69 74 SER A N 1
ATOM 626 C CA . SER A 1 74 ? -7.570 -12.548 -4.420 1.00 94.69 74 SER A CA 1
ATOM 627 C C . SER A 1 74 ? -7.671 -11.895 -5.794 1.00 94.69 74 SER A C 1
A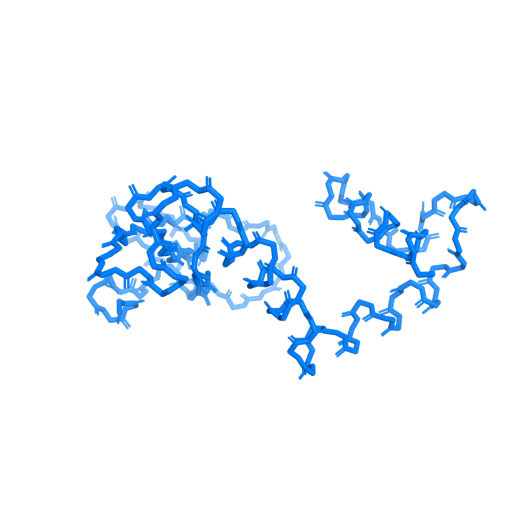TOM 629 O O . SER A 1 74 ? -8.760 -11.760 -6.350 1.00 94.69 74 SER A O 1
ATOM 631 N N . VAL A 1 75 ? -6.536 -11.473 -6.341 1.00 93.06 75 VAL A N 1
ATOM 632 C CA . VAL A 1 75 ? -6.430 -10.764 -7.616 1.00 93.06 75 VAL A CA 1
ATOM 633 C C . VAL A 1 75 ? -5.414 -11.483 -8.491 1.00 93.06 75 VAL A C 1
ATOM 635 O O . VAL A 1 75 ? -4.308 -11.805 -8.047 1.00 93.06 75 VAL A O 1
ATOM 638 N N . LYS A 1 76 ? -5.784 -11.731 -9.750 1.00 93.00 76 LYS A N 1
ATOM 639 C CA . LYS A 1 76 ? -4.891 -12.338 -10.740 1.00 93.00 76 LYS A CA 1
ATOM 640 C C . LYS A 1 76 ? -3.715 -11.397 -11.004 1.00 93.00 76 LYS A C 1
ATOM 642 O O . LYS A 1 76 ? -3.910 -10.217 -11.286 1.00 93.00 76 LYS A O 1
ATOM 647 N N . CYS A 1 77 ? -2.494 -11.913 -10.908 1.00 86.56 77 CYS A N 1
ATOM 648 C CA . CYS A 1 77 ? -1.311 -11.130 -11.256 1.00 86.56 77 CYS A CA 1
ATOM 649 C C . CYS A 1 77 ? -1.151 -11.025 -12.778 1.00 86.56 77 CYS A C 1
ATOM 651 O O . CYS A 1 77 ? -1.609 -11.892 -13.524 1.00 86.56 77 CYS A O 1
ATOM 653 N N . THR A 1 78 ? -0.468 -9.973 -13.230 1.00 81.38 78 THR A N 1
ATOM 654 C CA . THR A 1 78 ? -0.041 -9.839 -14.627 1.00 81.38 78 THR A CA 1
ATOM 655 C C . THR A 1 78 ? 0.997 -10.911 -14.984 1.00 81.38 78 THR A C 1
ATOM 657 O O . THR A 1 78 ? 1.450 -11.678 -14.132 1.00 81.38 78 THR A O 1
ATOM 660 N N . ALA A 1 79 ? 1.397 -10.972 -16.256 1.00 77.94 79 ALA A N 1
ATOM 661 C CA . ALA A 1 79 ? 2.420 -11.907 -16.728 1.00 77.94 79 ALA A CA 1
ATOM 662 C C . ALA A 1 79 ? 3.818 -11.664 -16.117 1.00 77.94 79 ALA A C 1
ATOM 664 O O . ALA A 1 79 ? 4.714 -12.482 -16.307 1.00 77.94 79 ALA A O 1
ATOM 665 N N . VAL A 1 80 ? 4.006 -10.565 -15.377 1.00 77.50 80 VAL A N 1
ATOM 666 C CA . VAL A 1 80 ? 5.276 -10.233 -14.730 1.00 77.50 80 VAL A CA 1
ATOM 667 C C . VAL A 1 80 ? 5.619 -11.300 -13.678 1.00 77.50 80 VAL A C 1
ATOM 669 O O . VAL A 1 80 ? 4.793 -11.580 -12.801 1.00 77.50 80 VAL A O 1
ATOM 672 N N . PRO A 1 81 ? 6.825 -11.896 -13.732 1.00 75.38 81 PRO A N 1
ATOM 673 C CA . PRO A 1 81 ? 7.281 -12.847 -12.728 1.00 75.38 81 PRO A CA 1
ATOM 674 C C . PRO A 1 81 ? 7.277 -12.245 -11.319 1.00 75.38 81 PRO A C 1
ATOM 676 O O . PRO A 1 81 ? 7.609 -11.077 -11.118 1.00 75.38 81 PRO A O 1
ATOM 679 N N . GLY A 1 82 ? 6.919 -13.049 -10.320 1.00 85.56 82 GLY A N 1
ATOM 680 C CA . GLY A 1 82 ? 6.947 -12.625 -8.926 1.00 85.56 82 GLY A CA 1
ATOM 681 C C . GLY A 1 82 ? 6.205 -13.575 -7.996 1.00 85.56 82 GLY A C 1
ATOM 682 O O . GLY A 1 82 ? 5.558 -14.527 -8.430 1.00 85.56 82 GLY A O 1
ATOM 683 N N . VAL A 1 83 ? 6.291 -13.278 -6.700 1.00 90.25 83 VAL A N 1
ATOM 684 C CA . VAL A 1 83 ? 5.643 -14.046 -5.630 1.00 90.25 83 VAL A CA 1
ATOM 685 C C . VAL A 1 83 ? 4.118 -14.030 -5.818 1.00 90.25 83 VAL A C 1
ATOM 687 O O . VAL A 1 83 ? 3.507 -12.954 -5.845 1.00 90.25 83 VAL A O 1
ATOM 690 N N . ARG A 1 84 ? 3.523 -15.217 -5.981 1.00 93.12 84 ARG A N 1
ATOM 691 C CA . ARG A 1 84 ? 2.083 -15.477 -6.159 1.00 93.12 84 ARG A CA 1
ATOM 692 C C . ARG A 1 84 ? 1.734 -16.873 -5.634 1.00 93.12 84 ARG A C 1
ATOM 694 O O . ARG A 1 84 ? 2.623 -17.703 -5.481 1.00 93.12 84 ARG A O 1
ATOM 701 N N . GLY A 1 85 ? 0.456 -17.120 -5.374 1.00 93.75 85 GLY A N 1
ATOM 702 C CA . GLY A 1 85 ? -0.073 -18.413 -4.933 1.00 93.75 85 GLY A CA 1
ATOM 703 C C . GLY A 1 85 ? -1.439 -1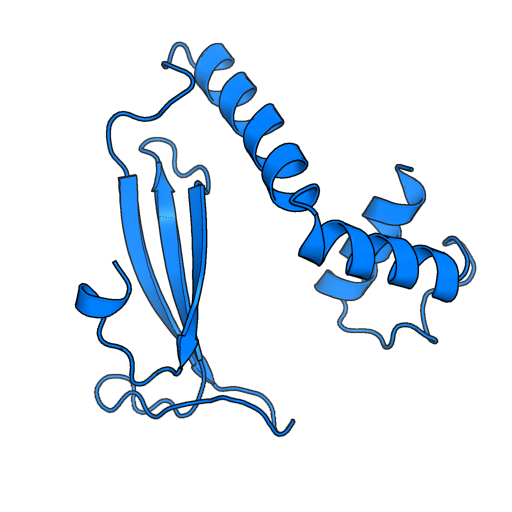8.686 -5.554 1.00 93.75 85 GLY A C 1
ATOM 704 O O . GLY A 1 85 ? -2.021 -17.796 -6.175 1.00 93.75 85 GLY A O 1
ATOM 705 N N . TYR A 1 86 ? -1.940 -19.910 -5.401 1.00 94.25 86 TYR A N 1
ATOM 706 C CA . TYR A 1 86 ? -3.235 -20.312 -5.945 1.00 94.25 86 TYR A CA 1
ATOM 707 C C . TYR A 1 86 ? -4.310 -20.329 -4.859 1.00 94.25 86 TYR A C 1
ATOM 709 O O . TYR A 1 86 ? -4.197 -21.048 -3.870 1.00 94.25 86 TYR A O 1
ATOM 717 N N . ASP A 1 87 ? -5.354 -19.537 -5.064 1.00 93.25 87 ASP A N 1
ATOM 718 C CA . ASP A 1 87 ? -6.590 -19.585 -4.295 1.00 93.25 87 ASP A CA 1
ATOM 719 C C . ASP A 1 87 ? -7.547 -20.562 -4.985 1.00 93.25 87 ASP A C 1
ATOM 721 O O . ASP A 1 87 ? -8.088 -20.251 -6.049 1.00 93.25 87 ASP A O 1
ATOM 725 N N . ALA A 1 88 ? -7.745 -21.744 -4.398 1.00 92.44 88 ALA A N 1
ATOM 726 C CA . ALA A 1 88 ? -8.618 -22.773 -4.960 1.00 92.44 88 ALA A CA 1
ATOM 727 C C . ALA A 1 88 ? -10.105 -22.384 -4.914 1.00 92.44 88 ALA A C 1
ATOM 729 O O . ALA A 1 88 ? -10.851 -22.729 -5.830 1.00 92.44 88 ALA A O 1
ATOM 730 N N . GLY A 1 89 ? -10.527 -21.628 -3.893 1.00 90.88 89 GLY A N 1
ATOM 731 C CA . GLY A 1 89 ? -11.915 -21.190 -3.742 1.00 90.88 89 GLY A CA 1
ATOM 732 C C . GLY A 1 89 ? -12.313 -20.182 -4.817 1.00 90.88 89 GLY A C 1
ATOM 733 O O . GLY A 1 89 ? -13.388 -20.285 -5.403 1.00 90.88 89 GLY A O 1
ATOM 734 N N . LYS A 1 90 ? -11.413 -19.245 -5.139 1.00 90.94 90 LYS A N 1
ATOM 735 C CA . LYS A 1 90 ? -11.626 -18.237 -6.196 1.00 90.94 90 LYS A CA 1
ATOM 736 C C . LYS A 1 90 ? -11.083 -18.679 -7.563 1.00 90.94 90 LYS A C 1
ATOM 738 O O . LYS A 1 90 ? -11.312 -17.998 -8.558 1.00 90.94 90 LYS A O 1
ATOM 743 N N . LYS A 1 91 ? -10.366 -19.807 -7.624 1.00 94.31 91 LYS A N 1
ATOM 744 C CA . LYS A 1 91 ? -9.624 -20.310 -8.797 1.00 94.31 91 LYS A CA 1
ATOM 745 C C . LYS A 1 91 ? -8.661 -19.269 -9.386 1.00 94.31 91 LYS A C 1
ATOM 747 O O . LYS A 1 91 ? -8.487 -19.172 -10.602 1.00 94.31 91 LYS A O 1
ATOM 752 N N . ILE A 1 92 ? -8.016 -18.485 -8.522 1.00 94.25 92 ILE A N 1
ATOM 753 C CA . ILE A 1 92 ? -7.119 -17.387 -8.909 1.00 94.25 92 ILE A CA 1
ATOM 754 C C . ILE A 1 92 ? -5.675 -17.750 -8.580 1.00 94.25 92 ILE A C 1
ATOM 756 O O . ILE A 1 92 ? -5.328 -17.965 -7.425 1.00 94.25 92 ILE A O 1
ATOM 760 N N . ASN A 1 93 ? -4.805 -17.724 -9.591 1.00 92.94 93 ASN A N 1
ATOM 761 C CA . ASN A 1 93 ? -3.359 -17.686 -9.383 1.00 92.94 93 ASN A CA 1
ATOM 762 C C . ASN A 1 93 ? -2.898 -16.224 -9.299 1.00 92.94 93 ASN A C 1
ATOM 764 O O . ASN A 1 93 ? -2.905 -15.504 -10.304 1.00 92.94 93 ASN A O 1
ATOM 768 N N . GLY A 1 94 ? -2.520 -15.765 -8.111 1.00 95.00 94 GLY A N 1
ATOM 769 C CA . GLY A 1 94 ? -2.138 -14.374 -7.920 1.00 95.00 94 GLY A CA 1
ATOM 770 C C . GLY A 1 94 ? -1.779 -14.003 -6.488 1.00 95.00 94 GLY A C 1
ATOM 771 O O . GLY A 1 94 ? -1.146 -14.770 -5.758 1.00 95.00 94 GLY A O 1
ATOM 772 N N . ARG A 1 95 ? -2.164 -12.791 -6.093 1.00 94.81 95 ARG A N 1
ATOM 773 C CA . ARG A 1 95 ? -1.938 -12.236 -4.752 1.00 94.81 95 ARG A CA 1
ATOM 774 C C . ARG A 1 95 ? -3.265 -11.968 -4.068 1.00 94.81 95 ARG A C 1
ATOM 776 O O . ARG A 1 95 ? -4.263 -11.737 -4.744 1.00 94.81 95 ARG A O 1
ATOM 783 N N . LYS A 1 96 ? -3.264 -11.961 -2.742 1.00 94.00 96 LYS A N 1
ATOM 784 C CA . LYS A 1 96 ? -4.428 -11.614 -1.932 1.00 94.00 96 LYS A CA 1
ATOM 785 C C . LYS A 1 96 ? -4.149 -10.337 -1.156 1.00 94.00 96 LYS A C 1
ATOM 787 O O . LYS A 1 96 ? -3.099 -10.213 -0.527 1.00 94.00 96 LYS A O 1
ATOM 792 N N . ARG A 1 97 ? -5.066 -9.377 -1.258 1.00 94.50 97 ARG A N 1
ATOM 793 C CA . ARG A 1 97 ? -5.060 -8.133 -0.485 1.00 94.50 97 ARG A CA 1
ATOM 794 C C . ARG A 1 97 ? -6.043 -8.271 0.668 1.00 94.50 97 ARG A C 1
ATOM 796 O O . ARG A 1 97 ? -7.230 -8.452 0.422 1.00 94.50 97 ARG A O 1
ATOM 803 N N . HIS A 1 98 ? -5.535 -8.194 1.887 1.00 94.62 98 HIS A N 1
ATOM 804 C CA . HIS A 1 98 ? -6.311 -8.107 3.118 1.00 94.62 98 HIS A CA 1
ATOM 805 C C . HIS A 1 98 ? -6.452 -6.631 3.457 1.00 94.62 98 HIS A C 1
ATOM 807 O O . HIS A 1 98 ? -5.452 -5.906 3.514 1.00 94.62 98 HIS A O 1
ATOM 813 N N . ILE A 1 99 ? -7.686 -6.169 3.596 1.00 95.25 99 ILE A N 1
ATOM 814 C CA . ILE A 1 99 ? -8.006 -4.764 3.811 1.00 95.25 99 ILE A CA 1
ATOM 815 C C . ILE A 1 99 ? -8.775 -4.661 5.116 1.00 95.25 99 ILE A C 1
ATOM 817 O O . ILE A 1 99 ? -9.846 -5.244 5.259 1.00 95.25 99 ILE A O 1
ATOM 821 N N . LEU A 1 100 ? -8.228 -3.882 6.045 1.00 95.38 100 LEU A N 1
ATOM 822 C CA . LEU A 1 100 ? -8.897 -3.514 7.282 1.00 95.38 100 LEU A CA 1
ATOM 823 C C . LEU A 1 100 ? -9.350 -2.059 7.180 1.00 95.38 100 LEU A C 1
ATOM 825 O O . LEU A 1 100 ? -8.526 -1.163 6.966 1.00 95.38 100 LEU A O 1
ATOM 829 N N . VAL A 1 101 ? -10.644 -1.825 7.370 1.00 96.12 101 VAL A N 1
ATOM 830 C CA . VAL A 1 101 ? -11.242 -0.487 7.474 1.00 96.12 101 VAL A CA 1
ATOM 831 C C . VAL A 1 101 ? -11.866 -0.290 8.849 1.00 96.12 101 VAL A C 1
ATOM 833 O O . VAL A 1 101 ? -12.218 -1.255 9.522 1.00 96.12 101 VAL A O 1
ATOM 836 N N . ASP A 1 102 ? -12.012 0.955 9.288 1.00 95.25 102 ASP A N 1
ATOM 837 C CA . ASP A 1 102 ? -12.726 1.271 10.522 1.00 95.25 102 ASP A CA 1
ATOM 838 C C . ASP A 1 102 ? -14.254 1.343 10.338 1.00 95.25 102 ASP A C 1
ATOM 840 O O . ASP A 1 102 ? -14.792 1.204 9.242 1.00 95.25 102 ASP A O 1
ATOM 844 N N . THR A 1 103 ? -14.966 1.625 11.432 1.00 93.88 103 THR A N 1
ATOM 845 C CA . THR A 1 103 ? -16.430 1.808 11.462 1.00 93.88 103 THR A CA 1
ATOM 846 C C . THR A 1 103 ? -16.971 2.972 10.623 1.00 93.88 103 THR A C 1
ATOM 848 O O . THR A 1 103 ? -18.184 3.119 10.499 1.00 93.88 103 THR A O 1
ATOM 851 N N . MET A 1 104 ? -16.109 3.825 10.071 1.00 94.88 104 MET A N 1
ATOM 852 C CA . MET A 1 104 ? -16.465 4.891 9.129 1.00 94.88 104 MET A CA 1
ATOM 853 C C . MET A 1 104 ? -16.061 4.542 7.687 1.00 94.88 104 MET A C 1
ATOM 855 O O . MET A 1 104 ? -16.198 5.387 6.803 1.00 94.88 104 MET A O 1
ATOM 859 N N . GLY A 1 105 ? -15.541 3.335 7.446 1.00 93.88 105 GLY A N 1
ATOM 860 C CA . GLY A 1 105 ? -14.999 2.917 6.156 1.00 93.88 105 GLY A CA 1
ATOM 861 C C . GLY A 1 105 ? -13.626 3.515 5.839 1.00 93.88 105 GLY A C 1
ATOM 862 O O . GLY A 1 105 ? -13.190 3.450 4.691 1.00 93.88 105 GLY A O 1
ATOM 863 N N . LEU A 1 106 ? -12.931 4.114 6.813 1.00 95.62 106 LEU A N 1
ATOM 864 C CA . LEU A 1 106 ? -11.591 4.656 6.594 1.00 95.62 106 LEU A CA 1
ATOM 865 C C . LEU A 1 106 ? -10.567 3.527 6.664 1.00 95.62 106 LEU A C 1
ATOM 867 O O . LEU A 1 106 ? -10.563 2.735 7.605 1.00 95.62 106 LEU A O 1
ATOM 871 N N . LEU A 1 107 ? -9.677 3.478 5.676 1.00 94.94 107 LEU A N 1
ATOM 872 C CA . LEU A 1 107 ? -8.627 2.472 5.583 1.00 94.94 107 LEU A CA 1
ATOM 873 C C . LEU A 1 107 ? -7.733 2.499 6.833 1.00 94.94 107 LEU A C 1
ATOM 875 O O . LEU A 1 107 ? -7.405 3.570 7.332 1.00 94.94 107 LEU A O 1
ATOM 879 N N . LEU A 1 108 ? -7.345 1.338 7.356 1.00 94.06 108 LEU A N 1
ATOM 880 C CA . LEU A 1 108 ? -6.417 1.207 8.486 1.00 94.06 108 LEU A CA 1
ATOM 881 C C . LEU A 1 108 ? -5.139 0.499 8.057 1.00 94.06 108 LEU A C 1
ATOM 883 O O . LEU A 1 108 ? -4.043 1.001 8.300 1.00 94.06 108 LEU A O 1
ATOM 887 N N . VAL A 1 109 ? -5.287 -0.657 7.412 1.00 92.81 109 VAL A N 1
ATOM 888 C CA . VAL A 1 109 ? -4.173 -1.514 7.004 1.00 92.81 109 VAL A CA 1
ATOM 889 C C . VAL A 1 109 ? -4.493 -2.149 5.656 1.00 92.81 109 VAL A C 1
ATOM 891 O O . VAL A 1 109 ? -5.630 -2.543 5.395 1.00 92.81 109 VAL A O 1
ATOM 894 N N . VAL A 1 110 ? -3.466 -2.262 4.814 1.00 92.94 110 VAL A N 1
ATOM 895 C CA . VAL A 1 110 ? -3.469 -3.119 3.627 1.00 92.94 110 VAL A CA 1
ATOM 896 C C . VAL A 1 110 ? -2.297 -4.077 3.752 1.00 92.94 110 VAL A C 1
ATOM 898 O O . VAL A 1 110 ? -1.147 -3.637 3.801 1.00 92.94 110 VAL A O 1
ATOM 901 N N . LEU A 1 111 ? -2.582 -5.374 3.772 1.00 93.25 111 LEU A N 1
ATOM 902 C CA . LEU A 1 111 ? -1.575 -6.428 3.753 1.00 93.25 111 LEU A CA 1
ATOM 903 C C . LEU A 1 111 ? -1.714 -7.226 2.457 1.00 93.25 111 LEU A C 1
ATOM 905 O O . LEU A 1 111 ? -2.791 -7.715 2.127 1.00 93.25 111 LEU A O 1
ATOM 909 N N . VAL A 1 112 ? -0.622 -7.365 1.708 1.00 93.25 112 VAL A N 1
ATOM 910 C CA . VAL A 1 112 ? -0.607 -8.146 0.466 1.00 93.25 112 VAL A CA 1
ATOM 911 C C . VAL A 1 112 ? 0.197 -9.417 0.683 1.00 93.25 112 VAL A C 1
ATOM 913 O O . VAL A 1 112 ? 1.367 -9.367 1.051 1.00 93.25 112 VAL A O 1
ATOM 916 N N . THR A 1 113 ? -0.429 -10.554 0.408 1.00 94.75 113 THR A N 1
ATOM 917 C CA . THR A 1 113 ? 0.154 -11.893 0.537 1.00 94.75 113 THR A CA 1
ATOM 918 C C . THR A 1 113 ? 0.001 -12.677 -0.769 1.00 94.75 113 THR A C 1
ATOM 920 O O . THR A 1 113 ? -0.595 -12.197 -1.741 1.00 94.75 113 THR A O 1
ATOM 923 N N . VAL A 1 114 ? 0.553 -13.890 -0.835 1.00 95.25 114 VAL A N 1
ATOM 924 C CA . VAL A 1 114 ? 0.224 -14.834 -1.917 1.00 95.25 114 VAL A CA 1
ATOM 925 C C . VAL A 1 114 ? -1.237 -15.268 -1.812 1.00 95.25 114 VAL A C 1
ATOM 927 O O . VAL A 1 114 ? -1.764 -15.379 -0.710 1.00 95.25 114 VAL A O 1
ATOM 930 N N . ALA A 1 115 ? -1.910 -15.536 -2.938 1.00 94.75 115 ALA A N 1
ATOM 931 C CA . ALA A 1 115 ? -3.352 -15.804 -2.889 1.00 94.75 115 ALA A CA 1
ATOM 932 C C . ALA A 1 115 ? -3.746 -17.090 -2.142 1.00 94.75 115 ALA A C 1
ATOM 934 O O . ALA A 1 115 ? -4.895 -17.221 -1.732 1.00 94.75 115 ALA A O 1
ATOM 935 N N . SER A 1 116 ? -2.797 -18.000 -1.914 1.00 94.19 116 SER A N 1
ATOM 936 C CA . SER A 1 116 ? -3.006 -19.224 -1.139 1.00 94.19 116 SER A CA 1
ATOM 937 C C . SER A 1 116 ? -3.081 -19.007 0.378 1.00 94.19 116 SER A C 1
ATOM 939 O O . SER A 1 116 ? -3.442 -19.944 1.085 1.00 94.19 116 SER A O 1
ATOM 941 N N . VAL A 1 117 ? -2.745 -17.818 0.900 1.00 93.75 117 VAL A N 1
ATOM 942 C CA . VAL A 1 117 ? -2.899 -17.517 2.337 1.00 93.75 117 VAL A CA 1
ATOM 943 C C . VAL A 1 117 ? -4.382 -17.491 2.691 1.00 93.75 117 VAL A C 1
ATOM 945 O O . VAL A 1 117 ? -5.164 -16.814 2.018 1.00 93.75 117 VAL A O 1
ATOM 948 N N . GLN A 1 118 ? -4.778 -18.230 3.729 1.00 86.38 118 GLN A N 1
ATOM 949 C CA . GLN A 1 118 ? -6.154 -18.219 4.220 1.00 86.38 118 GLN A CA 1
ATOM 950 C C . GLN A 1 118 ? -6.463 -16.918 4.953 1.00 86.38 118 GLN A C 1
ATOM 952 O O . GLN A 1 118 ? -5.587 -16.301 5.549 1.00 86.38 118 GLN A O 1
ATOM 957 N N . ASP A 1 119 ? -7.731 -16.523 4.934 1.00 81.06 119 ASP A N 1
ATOM 958 C CA . ASP A 1 119 ? -8.167 -15.241 5.490 1.00 81.06 119 ASP A CA 1
ATOM 959 C C . ASP A 1 119 ? -7.910 -15.172 7.000 1.00 81.06 119 ASP A C 1
ATOM 961 O O . ASP A 1 119 ? -7.483 -14.136 7.490 1.00 81.06 119 ASP A O 1
ATOM 965 N N . ARG A 1 120 ? -8.038 -16.302 7.711 1.00 84.06 120 ARG A N 1
ATOM 966 C CA . ARG A 1 120 ? -7.653 -16.427 9.126 1.00 84.06 120 ARG A CA 1
ATOM 967 C C . ARG A 1 120 ? -6.179 -16.103 9.370 1.00 84.06 120 ARG A C 1
ATOM 969 O O . ARG A 1 120 ? -5.862 -15.466 10.361 1.00 84.06 120 ARG A O 1
ATOM 976 N N . ASP A 1 121 ? -5.293 -16.571 8.498 1.00 84.88 121 ASP A N 1
ATOM 977 C CA . ASP A 1 121 ? -3.845 -16.437 8.687 1.00 84.88 121 ASP A CA 1
ATOM 978 C C . ASP A 1 121 ? -3.328 -15.072 8.186 1.00 84.88 121 ASP A C 1
ATOM 980 O O . ASP A 1 121 ? -2.177 -14.712 8.423 1.00 84.88 121 ASP A O 1
ATOM 984 N N . GLY A 1 122 ? -4.165 -14.322 7.459 1.00 71.69 122 GLY A N 1
ATOM 985 C CA . GLY A 1 122 ? -3.898 -12.949 7.030 1.00 71.69 122 GLY A CA 1
ATOM 986 C C . GLY A 1 122 ? -4.605 -11.870 7.857 1.00 71.69 122 GLY A C 1
ATOM 987 O O . GLY A 1 122 ? -4.424 -10.691 7.539 1.00 71.69 122 GLY A O 1
ATOM 988 N N . ALA A 1 123 ? -5.407 -12.269 8.851 1.00 67.25 123 ALA A N 1
ATOM 989 C CA . ALA A 1 123 ? -6.154 -11.392 9.752 1.00 67.25 123 ALA A CA 1
ATOM 990 C C . ALA A 1 123 ? -5.339 -10.950 10.974 1.00 67.25 123 ALA A C 1
ATOM 992 O O . ALA A 1 123 ? -4.452 -11.713 11.417 1.00 67.25 123 ALA A O 1
#

Secondary structure (DSSP, 8-state):
-HHHHHHHHHHHHH---GGG--TTSSPHHHHHHHHHHHHHHSHHHHHHHHHHHHHHHHTT--SS-S-EEEEEEEEE--SS----EEETTTTEEEEEEEEEEETTS-EEEEEEEETTS-GGGG-

Foldseek 3Di:
DVLLVVQVVVCVVVVDDLCPRDPVGDRSVVSVVCVVVCVPPCVVVVVQLVVQLVVQVVVVHHSDAPDKDKDKDFDADDPDDDDADADPVVRHTGKMWIWIAGPVRRTDDIDIGHNPDDSVNVD

Organism: NCBI:txid2126337

Sequence (123 aa):
MRQVINAISYVLTTGCQWRQLPREFPPWSAVYYYFYKWSRDGTWKNLHDLPRSRLREKKGRHKHPTAGCLDSQSVKCTAVPGVRGYDAGKKINGRKRHILVDTMGLLLVVLVTVASVQDRDGA

pLDDT: mean 93.42, std 5.13, range [67.25, 97.94]

InterPro domains:
  IPR002559 Transposase IS4-like domain [PF01609] (65-123)
  IPR025161 Insertion element IS402-like domain [PF13340] (1-48)